Protein AF-A0AA88W2U5-F1 (afdb_monomer_lite)

Organism: NCBI:txid1293975

pLDDT: mean 86.08, std 14.22, range [44.34, 97.94]

Radius of gyration: 14.03 Å; chains: 1; bounding box: 32×21×40 Å

InterPro domains:
  IPR011990 Tetratricopeptide-like helical domain superfamily [G3DSA:1.25.40.10] 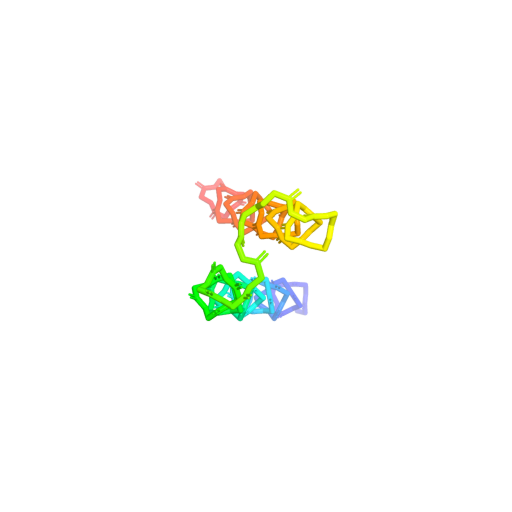(3-59)

Sequence (61 aa):
MELELELLLLGKTEDAVQSLAKAVNILRITHGTNTPFMKQLFMKLEEASAEASYKLSSKDD

Structure (mmCIF, N/CA/C/O backbone):
data_AF-A0AA88W2U5-F1
#
_entry.id   AF-A0AA88W2U5-F1
#
loop_
_atom_site.group_PDB
_atom_site.id
_atom_site.type_symbol
_atom_site.label_atom_id
_atom_site.label_alt_id
_atom_site.label_comp_id
_atom_site.label_asym_id
_atom_site.label_entity_id
_atom_site.label_seq_id
_atom_site.pdbx_PDB_ins_code
_atom_site.Cartn_x
_atom_site.Cartn_y
_atom_site.Cartn_z
_atom_site.occupancy
_atom_site.B_iso_or_equiv
_atom_site.auth_seq_id
_atom_site.auth_comp_id
_atom_site.auth_asym_id
_atom_site.auth_atom_id
_atom_site.pdbx_PDB_model_num
ATOM 1 N N . MET A 1 1 ? -21.067 -11.087 19.207 1.00 61.38 1 MET A N 1
ATOM 2 C CA . MET A 1 1 ? -21.322 -10.505 17.871 1.00 61.38 1 MET A CA 1
ATOM 3 C C . MET A 1 1 ? -20.393 -9.335 17.568 1.00 61.38 1 MET A C 1
ATOM 5 O O . MET A 1 1 ? -19.695 -9.430 16.573 1.00 61.38 1 MET A O 1
ATOM 9 N N . GLU A 1 2 ? -20.317 -8.278 18.388 1.00 66.25 2 GLU A N 1
ATOM 10 C CA . GLU A 1 2 ? -19.440 -7.117 18.096 1.00 66.25 2 GLU A CA 1
ATOM 11 C C . GLU A 1 2 ? -17.940 -7.464 18.035 1.00 66.25 2 GLU A C 1
ATOM 13 O O . GLU A 1 2 ? -17.277 -7.096 17.070 1.00 66.25 2 GLU A O 1
ATOM 18 N N . LEU A 1 3 ? -17.428 -8.268 18.976 1.00 63.00 3 LEU A N 1
ATOM 19 C CA . LEU A 1 3 ? -16.020 -8.709 18.991 1.00 63.00 3 LEU A CA 1
ATOM 20 C C . LEU A 1 3 ? -15.608 -9.511 17.740 1.00 63.00 3 LEU A C 1
ATOM 22 O O . LEU A 1 3 ? -14.473 -9.437 17.283 1.00 63.00 3 LEU A O 1
ATOM 26 N N . GLU A 1 4 ? -16.539 -10.277 17.174 1.00 68.44 4 GLU A N 1
ATOM 27 C CA . GLU A 1 4 ? -16.305 -11.150 16.016 1.00 68.44 4 GLU A CA 1
ATOM 28 C C . GLU A 1 4 ? -16.285 -10.341 14.710 1.00 68.44 4 GLU A C 1
ATOM 30 O O . GLU A 1 4 ? -15.472 -10.592 13.819 1.00 68.44 4 GLU A O 1
ATOM 35 N N . LEU A 1 5 ? -17.129 -9.303 14.638 1.00 66.12 5 LEU A N 1
ATOM 36 C CA . LEU A 1 5 ? -17.098 -8.303 13.573 1.00 66.12 5 LEU A CA 1
ATOM 37 C C . LEU A 1 5 ? -15.779 -7.520 13.590 1.00 66.12 5 LEU A C 1
ATOM 39 O O . LEU A 1 5 ? -15.194 -7.266 12.540 1.00 66.12 5 LEU A O 1
ATOM 43 N N . GLU A 1 6 ? -15.301 -7.157 14.778 1.00 62.22 6 GLU A N 1
ATOM 44 C CA . GLU A 1 6 ? -14.065 -6.398 14.946 1.00 62.22 6 GLU A CA 1
ATOM 45 C C . GLU A 1 6 ? -12.820 -7.224 14.581 1.00 62.22 6 GLU A C 1
ATOM 47 O O . GLU A 1 6 ? -11.934 -6.724 13.884 1.00 62.22 6 GLU A O 1
ATOM 52 N N . LEU A 1 7 ? -12.775 -8.509 14.959 1.00 62.69 7 LEU A N 1
ATOM 53 C CA . LEU A 1 7 ? -11.698 -9.426 14.562 1.00 62.69 7 LEU A CA 1
ATOM 54 C C . LEU A 1 7 ? -11.662 -9.639 13.037 1.00 62.69 7 LEU A C 1
ATOM 56 O O . LEU A 1 7 ? -10.595 -9.636 12.424 1.00 62.69 7 LEU A O 1
ATOM 60 N N . LEU A 1 8 ? -12.837 -9.763 12.407 1.00 67.50 8 LEU A N 1
ATOM 61 C CA . LEU A 1 8 ? -12.972 -9.886 10.953 1.00 67.50 8 LEU A CA 1
ATOM 62 C C . LEU A 1 8 ? -12.489 -8.625 10.219 1.00 67.50 8 LEU A C 1
ATOM 64 O O . LEU A 1 8 ? -11.891 -8.721 9.147 1.00 67.50 8 LEU A O 1
ATOM 68 N N . LEU A 1 9 ? -12.769 -7.438 10.764 1.00 65.31 9 LEU A N 1
ATOM 69 C CA . LEU A 1 9 ? -12.328 -6.165 10.191 1.00 65.31 9 LEU A CA 1
ATOM 70 C C . LEU A 1 9 ? -10.818 -5.954 10.341 1.00 65.31 9 LEU A C 1
ATOM 72 O O . LEU A 1 9 ? -10.213 -5.378 9.445 1.00 65.31 9 LEU A O 1
ATOM 76 N N . LEU A 1 10 ? -10.214 -6.423 11.434 1.00 62.31 10 LEU A N 1
ATOM 77 C CA . LEU A 1 10 ? -8.765 -6.401 11.649 1.00 62.31 10 LEU A CA 1
ATOM 78 C C . LEU A 1 10 ? -8.012 -7.263 10.634 1.00 62.31 10 LEU A C 1
ATOM 80 O O . LEU A 1 10 ? -7.114 -6.757 9.965 1.00 62.31 10 LEU A O 1
ATOM 84 N N . GLY A 1 11 ? -8.440 -8.517 10.448 1.00 71.88 11 GLY A N 1
ATOM 85 C CA . GLY A 1 11 ? -7.832 -9.409 9.455 1.00 71.88 11 GLY A CA 1
ATOM 86 C C . GLY A 1 11 ? -7.891 -8.828 8.037 1.00 71.88 11 GLY A C 1
ATOM 87 O O . GLY A 1 11 ? -6.915 -8.876 7.297 1.00 71.88 11 GLY A O 1
ATOM 88 N N . LYS A 1 12 ? -8.997 -8.153 7.688 1.00 76.31 12 LYS A N 1
ATOM 89 C CA . LYS A 1 12 ? -9.126 -7.437 6.406 1.00 76.31 12 LYS A CA 1
ATOM 90 C C . LYS A 1 12 ? -8.149 -6.265 6.270 1.00 76.31 12 LYS A C 1
ATOM 92 O O . LYS A 1 12 ? -7.650 -6.029 5.170 1.00 76.31 12 LYS A O 1
ATOM 97 N N . THR A 1 13 ? -7.891 -5.521 7.348 1.00 84.50 13 THR A N 1
ATOM 98 C CA . THR A 1 13 ? -6.932 -4.406 7.331 1.00 84.50 13 THR A CA 1
ATOM 99 C C . THR A 1 13 ? -5.491 -4.923 7.203 1.00 84.50 13 THR A C 1
ATOM 101 O O . THR A 1 13 ? -4.725 -4.386 6.406 1.00 84.50 13 THR A O 1
ATOM 104 N N . GLU A 1 14 ? -5.126 -6.007 7.893 1.00 88.00 14 GLU A N 1
ATOM 105 C CA . GLU A 1 14 ? -3.801 -6.640 7.769 1.00 88.00 14 GLU A CA 1
ATOM 106 C C . GLU A 1 14 ? -3.554 -7.209 6.363 1.00 88.00 14 GLU A C 1
ATOM 108 O O . GLU A 1 14 ? -2.503 -6.962 5.761 1.00 88.00 14 GLU A O 1
ATOM 113 N N . ASP A 1 15 ? -4.547 -7.896 5.793 1.00 90.81 15 ASP A N 1
ATOM 114 C CA . ASP A 1 15 ? -4.494 -8.412 4.422 1.00 90.81 15 ASP A CA 1
ATOM 115 C C . ASP A 1 15 ? -4.313 -7.285 3.394 1.00 90.81 15 ASP A C 1
ATOM 117 O O . ASP A 1 15 ? -3.574 -7.432 2.408 1.00 90.81 15 ASP A O 1
ATOM 121 N N . ALA A 1 16 ? -4.952 -6.132 3.626 1.00 91.62 16 ALA A N 1
ATOM 122 C CA . ALA A 1 16 ? -4.797 -4.948 2.791 1.00 91.62 16 ALA A CA 1
ATOM 123 C C . ALA A 1 16 ? -3.370 -4.385 2.867 1.00 91.62 16 ALA A C 1
ATOM 125 O O . ALA A 1 16 ? -2.765 -4.144 1.820 1.00 91.62 16 ALA A O 1
ATOM 126 N N . VAL A 1 17 ? -2.796 -4.247 4.070 1.00 95.56 17 VAL A N 1
ATOM 127 C CA . VAL A 1 17 ? -1.401 -3.804 4.256 1.00 95.56 17 VAL A CA 1
ATOM 128 C C . VAL A 1 17 ? -0.440 -4.730 3.513 1.00 95.56 17 VAL A C 1
ATOM 130 O O . VAL A 1 17 ? 0.397 -4.262 2.737 1.00 95.56 17 VAL A O 1
ATOM 133 N N . GLN A 1 18 ? -0.586 -6.048 3.671 1.00 95.50 18 GLN A N 1
ATOM 134 C CA . GLN A 1 18 ? 0.276 -7.018 2.990 1.00 95.50 18 GLN A CA 1
ATOM 135 C C . GLN A 1 18 ? 0.146 -6.946 1.464 1.00 95.50 18 GLN A C 1
ATOM 137 O O . GLN A 1 18 ? 1.150 -6.995 0.745 1.00 95.50 18 GLN A O 1
ATOM 142 N N . SER A 1 19 ? -1.080 -6.830 0.955 1.00 96.88 19 SER A N 1
ATOM 143 C CA . SER A 1 19 ? -1.350 -6.763 -0.484 1.00 96.88 19 SER A CA 1
ATOM 144 C C . SER A 1 19 ? -0.796 -5.480 -1.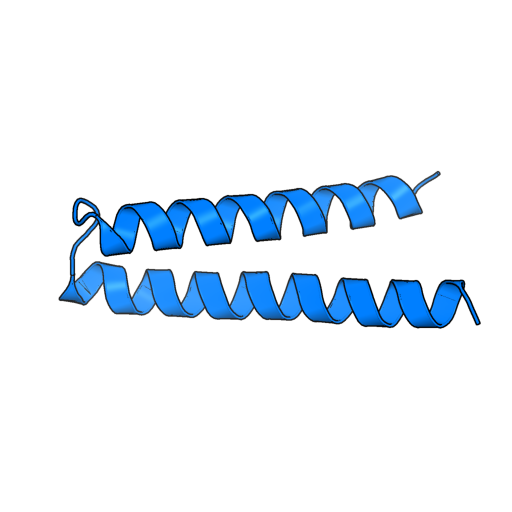105 1.00 96.88 19 SER A C 1
ATOM 146 O O . SER A 1 19 ? -0.136 -5.529 -2.146 1.00 96.88 19 SER A O 1
ATOM 148 N N . LEU A 1 20 ? -0.988 -4.339 -0.438 1.00 96.94 20 LEU A N 1
ATOM 149 C CA . LEU A 1 20 ? -0.455 -3.047 -0.868 1.00 96.94 20 LEU A CA 1
ATOM 150 C C . LEU A 1 20 ? 1.077 -3.025 -0.814 1.00 96.94 20 LEU A C 1
ATOM 152 O O . LEU A 1 20 ? 1.709 -2.572 -1.767 1.00 96.94 20 LEU A O 1
ATOM 156 N N . ALA A 1 21 ? 1.692 -3.587 0.229 1.00 97.69 21 ALA A N 1
ATOM 157 C CA . ALA A 1 21 ? 3.147 -3.695 0.330 1.00 97.69 21 ALA A CA 1
ATOM 158 C C . ALA A 1 21 ? 3.742 -4.554 -0.801 1.00 97.69 21 ALA A C 1
ATOM 160 O O . ALA A 1 21 ? 4.749 -4.180 -1.413 1.00 97.69 21 ALA A O 1
ATOM 161 N N . LYS A 1 22 ? 3.098 -5.681 -1.138 1.00 97.94 22 LYS A N 1
ATOM 162 C CA . LYS A 1 22 ? 3.478 -6.510 -2.296 1.00 97.94 22 LYS A CA 1
ATOM 163 C C . LYS A 1 22 ? 3.370 -5.724 -3.604 1.00 97.94 22 LYS A C 1
ATOM 165 O O . LYS A 1 22 ? 4.315 -5.734 -4.393 1.00 97.94 22 LYS A O 1
ATOM 170 N N . ALA A 1 23 ? 2.263 -5.009 -3.812 1.00 97.62 23 ALA A N 1
ATOM 171 C CA . ALA A 1 23 ? 2.067 -4.176 -4.995 1.00 97.62 23 ALA A CA 1
ATOM 172 C C . ALA A 1 23 ? 3.144 -3.086 -5.105 1.00 97.62 23 ALA A C 1
ATOM 174 O O . ALA A 1 23 ? 3.753 -2.942 -6.161 1.00 97.62 23 ALA A O 1
ATOM 175 N N . VAL A 1 24 ? 3.453 -2.382 -4.012 1.00 97.69 24 VAL A N 1
ATOM 176 C CA . VAL A 1 24 ? 4.530 -1.382 -3.957 1.00 97.69 24 VAL A CA 1
ATOM 177 C C . VAL A 1 24 ? 5.876 -1.986 -4.351 1.00 97.69 24 VAL A C 1
ATOM 179 O O . VAL A 1 24 ? 6.595 -1.398 -5.157 1.00 97.69 24 VAL A O 1
ATOM 182 N N . ASN A 1 25 ? 6.223 -3.160 -3.819 1.00 97.25 25 ASN A N 1
ATOM 183 C CA . ASN A 1 25 ? 7.504 -3.803 -4.110 1.00 97.25 25 ASN A CA 1
ATOM 184 C C . ASN A 1 25 ? 7.665 -4.158 -5.594 1.00 97.25 25 ASN A C 1
ATOM 186 O O . ASN A 1 25 ? 8.745 -3.957 -6.147 1.00 97.25 25 ASN A O 1
ATOM 190 N N . ILE A 1 26 ? 6.600 -4.634 -6.243 1.00 97.25 26 ILE A N 1
ATOM 191 C CA . ILE A 1 26 ? 6.611 -4.979 -7.672 1.00 97.25 26 ILE A CA 1
ATOM 192 C C . ILE A 1 26 ? 6.579 -3.712 -8.537 1.00 97.25 26 ILE A C 1
ATOM 194 O O . ILE A 1 26 ? 7.382 -3.543 -9.457 1.00 97.25 26 ILE A O 1
ATOM 198 N N . LEU A 1 27 ? 5.651 -2.800 -8.249 1.00 97.00 27 LEU A N 1
ATOM 199 C CA . LEU A 1 27 ? 5.359 -1.656 -9.112 1.00 97.00 27 LEU A CA 1
ATOM 200 C C . LEU A 1 27 ? 6.417 -0.562 -9.004 1.00 97.00 27 LEU A C 1
ATOM 202 O O . LEU A 1 27 ? 6.660 0.126 -9.991 1.00 97.00 27 LEU A O 1
ATOM 206 N N . ARG A 1 28 ? 7.146 -0.469 -7.885 1.00 96.81 28 ARG A N 1
ATOM 207 C CA . ARG A 1 28 ? 8.300 0.433 -7.770 1.00 96.81 28 ARG A CA 1
ATOM 208 C C . ARG A 1 28 ? 9.384 0.141 -8.809 1.00 96.81 28 ARG A C 1
ATOM 210 O O . ARG A 1 28 ? 10.047 1.070 -9.260 1.00 96.81 28 ARG A O 1
ATOM 217 N N . ILE A 1 29 ? 9.567 -1.124 -9.198 1.00 96.56 29 ILE A N 1
ATOM 218 C CA . ILE A 1 29 ? 10.578 -1.524 -10.190 1.00 96.56 29 ILE A CA 1
ATOM 219 C C . ILE A 1 29 ? 10.165 -1.071 -11.596 1.00 96.56 29 ILE A C 1
ATOM 221 O O . ILE A 1 29 ? 11.000 -0.615 -12.368 1.00 96.56 29 ILE A O 1
ATOM 225 N N . THR A 1 30 ? 8.876 -1.178 -11.924 1.00 95.50 30 THR A N 1
ATOM 226 C CA . THR A 1 30 ? 8.361 -0.940 -13.284 1.00 95.50 30 THR A CA 1
ATOM 227 C C . THR A 1 30 ? 7.902 0.498 -13.519 1.00 95.50 30 THR A C 1
ATOM 229 O O . THR A 1 30 ? 8.116 1.043 -14.595 1.00 95.50 30 THR A O 1
ATOM 232 N N . HIS A 1 31 ? 7.293 1.128 -12.515 1.00 93.44 31 HIS A N 1
ATOM 233 C CA . HIS A 1 31 ? 6.696 2.465 -12.597 1.00 93.44 31 HIS A CA 1
ATOM 234 C C . HIS A 1 31 ? 7.516 3.530 -11.847 1.00 93.44 31 HIS A C 1
ATOM 236 O O . HIS A 1 31 ? 7.139 4.704 -11.840 1.00 93.44 31 HIS A O 1
ATOM 242 N N . GLY A 1 32 ? 8.626 3.146 -11.205 1.00 96.00 32 GLY A N 1
ATOM 243 C CA . GLY A 1 32 ? 9.424 4.030 -10.355 1.00 96.00 32 GLY A CA 1
ATOM 244 C C . GLY A 1 32 ? 8.686 4.428 -9.073 1.00 96.00 32 GLY A C 1
ATOM 245 O O . GLY A 1 32 ? 7.794 3.730 -8.607 1.00 96.00 32 GLY A O 1
ATOM 246 N N . THR A 1 33 ? 9.052 5.561 -8.475 1.00 96.56 33 THR A N 1
ATOM 247 C CA . THR A 1 33 ? 8.441 6.049 -7.218 1.00 96.56 33 THR A CA 1
ATOM 248 C C . THR A 1 33 ? 7.685 7.366 -7.368 1.00 96.56 33 THR A C 1
ATOM 250 O O . THR A 1 33 ? 6.859 7.699 -6.526 1.00 96.56 33 THR A O 1
ATOM 253 N N . ASN A 1 34 ? 7.937 8.122 -8.439 1.00 95.75 34 ASN A N 1
ATOM 254 C CA . ASN A 1 34 ? 7.498 9.517 -8.549 1.00 95.75 34 ASN A CA 1
ATOM 255 C C . ASN A 1 34 ? 6.237 9.726 -9.393 1.00 95.75 34 ASN A C 1
ATOM 257 O O . ASN A 1 34 ? 5.764 10.860 -9.511 1.00 95.75 34 ASN A O 1
ATOM 261 N N . THR A 1 35 ? 5.680 8.666 -9.979 1.00 97.12 35 THR A N 1
ATOM 262 C CA . THR A 1 35 ? 4.450 8.774 -10.770 1.00 97.12 35 THR A CA 1
ATOM 263 C C . THR A 1 35 ? 3.246 9.080 -9.870 1.00 97.12 35 THR A C 1
ATOM 265 O O . THR A 1 35 ? 3.224 8.661 -8.709 1.00 97.12 35 THR A O 1
ATOM 268 N N . PRO A 1 36 ? 2.212 9.781 -10.374 1.00 97.81 36 PRO A N 1
ATOM 269 C CA . PRO A 1 36 ? 0.996 10.045 -9.601 1.00 97.81 36 PRO A CA 1
ATOM 270 C C . PRO A 1 36 ? 0.343 8.770 -9.058 1.00 97.81 36 PRO A C 1
ATOM 272 O O . PRO A 1 36 ? -0.114 8.752 -7.919 1.00 97.81 36 PRO A O 1
ATOM 275 N N . PHE A 1 37 ? 0.360 7.695 -9.851 1.00 96.38 37 PHE A N 1
ATOM 276 C CA . PHE A 1 37 ? -0.124 6.381 -9.441 1.00 96.38 37 PHE A CA 1
ATOM 277 C C . PHE A 1 37 ? 0.661 5.830 -8.243 1.00 96.38 37 PHE A C 1
ATOM 279 O O . PHE A 1 37 ? 0.057 5.446 -7.246 1.00 96.38 37 PHE A O 1
ATOM 286 N N . MET A 1 38 ? 1.997 5.852 -8.294 1.00 97.94 38 MET A N 1
ATOM 287 C CA . MET A 1 38 ? 2.817 5.352 -7.187 1.00 97.94 38 MET A CA 1
ATOM 288 C C . MET A 1 38 ? 2.637 6.184 -5.919 1.00 97.94 38 MET A C 1
ATOM 290 O O . MET A 1 38 ? 2.516 5.612 -4.843 1.00 97.94 38 MET A O 1
ATOM 294 N N . LYS A 1 39 ? 2.518 7.514 -6.029 1.00 97.62 39 LYS A N 1
ATOM 295 C CA . L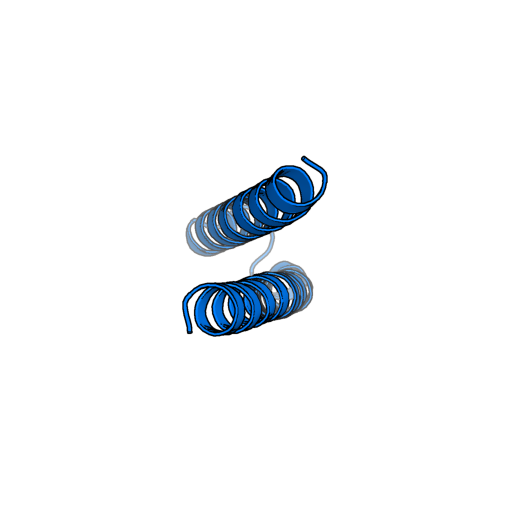YS A 1 39 ? 2.207 8.378 -4.876 1.00 97.62 39 LYS A CA 1
ATOM 296 C C . LYS A 1 39 ? 0.877 8.007 -4.218 1.00 97.62 39 LYS A C 1
ATOM 298 O O . LYS A 1 39 ? 0.811 7.918 -2.998 1.00 97.62 39 LYS A O 1
ATOM 303 N N . GLN A 1 40 ? -0.166 7.755 -5.011 1.00 97.44 40 GLN A N 1
ATOM 304 C CA . GLN A 1 40 ? -1.456 7.296 -4.482 1.00 97.44 40 GLN A CA 1
ATOM 305 C C . GLN A 1 40 ? -1.362 5.912 -3.841 1.00 97.44 40 GLN A C 1
ATOM 307 O O . GLN A 1 40 ? -1.940 5.692 -2.779 1.00 97.44 40 GLN A O 1
ATOM 312 N N . LEU A 1 41 ? -0.601 5.001 -4.448 1.00 97.19 41 LEU A N 1
ATOM 313 C CA . LEU A 1 41 ? -0.366 3.673 -3.894 1.00 97.19 41 LEU A CA 1
ATOM 314 C C . LEU A 1 41 ? 0.353 3.739 -2.536 1.00 97.19 41 LEU A C 1
ATOM 316 O O . LEU A 1 41 ? -0.046 3.040 -1.608 1.00 97.19 41 LEU A O 1
ATOM 320 N N . PHE A 1 42 ? 1.363 4.603 -2.396 1.00 97.50 42 PHE A N 1
ATOM 321 C CA . PHE A 1 42 ? 2.042 4.832 -1.118 1.00 97.50 42 PHE A CA 1
ATOM 322 C C . PHE A 1 42 ? 1.095 5.409 -0.063 1.00 97.50 42 PHE A C 1
ATOM 324 O O . PHE A 1 42 ? 1.036 4.868 1.036 1.00 97.50 42 PHE A O 1
ATOM 331 N N . MET A 1 43 ? 0.291 6.422 -0.412 1.00 96.75 43 MET A N 1
ATOM 332 C CA . MET A 1 43 ? -0.702 6.987 0.512 1.00 96.75 43 MET A CA 1
ATOM 333 C C . MET A 1 43 ? -1.705 5.932 1.000 1.00 96.75 43 MET A C 1
ATOM 335 O O . MET A 1 43 ? -2.033 5.896 2.180 1.00 96.75 43 MET A O 1
ATOM 339 N N . LYS A 1 44 ? -2.162 5.030 0.120 1.00 96.19 44 LYS A N 1
ATOM 340 C CA . LYS A 1 44 ? -3.067 3.935 0.507 1.00 96.19 44 LYS A CA 1
ATOM 341 C C . LYS A 1 44 ? -2.406 2.923 1.442 1.00 96.19 44 LYS A C 1
ATOM 343 O O . LYS A 1 44 ? -3.064 2.422 2.350 1.00 96.19 44 LYS A O 1
ATOM 348 N N . LEU A 1 45 ? -1.124 2.620 1.232 1.00 96.94 45 LEU A N 1
ATOM 349 C CA . LEU A 1 45 ? -0.364 1.753 2.133 1.00 96.94 45 LEU A CA 1
ATOM 350 C C . LEU A 1 45 ? -0.186 2.398 3.514 1.00 96.94 45 LEU A C 1
ATOM 352 O O . LEU A 1 45 ? -0.359 1.716 4.522 1.00 96.94 45 LEU A O 1
ATOM 356 N N . GLU A 1 46 ? 0.129 3.693 3.566 1.00 96.56 46 GLU A N 1
ATOM 357 C CA . GLU A 1 46 ? 0.232 4.448 4.821 1.00 96.56 46 GLU A CA 1
ATOM 358 C C . GLU A 1 46 ? -1.102 4.472 5.575 1.00 96.56 46 GLU A C 1
ATOM 360 O O . GLU A 1 46 ? -1.128 4.158 6.761 1.00 96.56 46 GLU A O 1
ATOM 365 N N . GLU A 1 47 ? -2.211 4.754 4.884 1.00 92.81 47 GLU A N 1
ATOM 366 C CA . GLU A 1 47 ? -3.566 4.757 5.455 1.00 92.81 47 GLU A CA 1
ATOM 367 C C . GLU A 1 47 ? -3.922 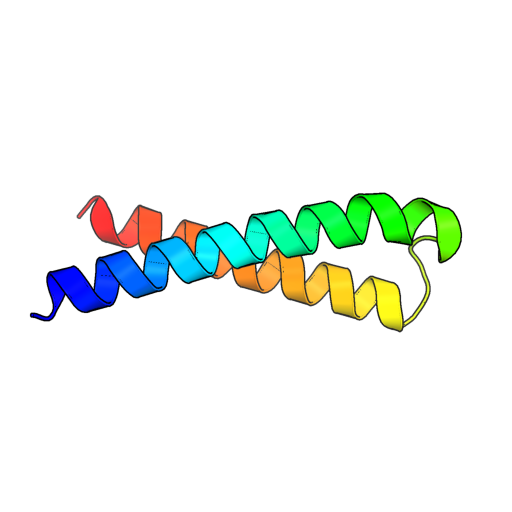3.399 6.079 1.00 92.81 47 GLU A C 1
ATOM 369 O O . GLU A 1 47 ? -4.271 3.330 7.257 1.00 92.81 47 GLU A O 1
ATOM 374 N N . ALA A 1 48 ? -3.757 2.308 5.321 1.00 92.75 48 ALA A N 1
ATOM 375 C CA . ALA A 1 48 ? -4.033 0.959 5.812 1.00 92.75 48 ALA A CA 1
ATOM 376 C C . ALA A 1 48 ? -3.132 0.577 7.000 1.00 92.75 48 ALA A C 1
ATOM 378 O O . ALA A 1 48 ? -3.583 -0.089 7.932 1.00 92.75 48 ALA A O 1
ATOM 379 N N . SER A 1 49 ? -1.868 1.015 6.990 1.00 92.94 49 SER A N 1
ATOM 380 C CA . SER A 1 49 ? -0.925 0.739 8.081 1.00 92.94 49 SER A CA 1
ATOM 381 C C . SER A 1 49 ? -1.294 1.509 9.347 1.00 92.94 49 SER A C 1
ATOM 383 O O . SER A 1 49 ? -1.281 0.934 10.431 1.00 92.94 49 SER A O 1
ATOM 385 N N . ALA A 1 50 ? -1.672 2.784 9.218 1.00 92.50 50 ALA A N 1
ATOM 386 C CA . ALA A 1 50 ? -2.130 3.600 10.337 1.00 92.50 50 ALA A CA 1
ATOM 387 C C . ALA A 1 50 ? -3.412 3.031 10.963 1.00 92.50 50 ALA A C 1
ATOM 389 O O . ALA A 1 50 ? -3.510 2.948 12.186 1.00 92.50 50 ALA A O 1
ATOM 390 N N . GLU A 1 51 ? -4.366 2.581 10.141 1.00 89.75 51 GLU A N 1
ATOM 391 C CA . GLU A 1 51 ? -5.584 1.923 10.622 1.00 89.75 51 GLU A CA 1
ATOM 392 C C . GLU A 1 51 ? -5.269 0.612 11.360 1.00 89.75 51 GLU A C 1
ATOM 394 O O . GLU A 1 51 ? -5.804 0.378 12.444 1.00 89.75 51 GLU A O 1
ATOM 399 N N . ALA A 1 52 ? -4.375 -0.223 10.817 1.00 88.88 52 ALA A N 1
ATOM 400 C CA . ALA A 1 52 ? -3.947 -1.458 11.474 1.00 88.88 52 ALA A CA 1
ATOM 401 C C . ALA A 1 52 ? -3.286 -1.176 12.832 1.00 88.88 52 ALA A C 1
ATOM 403 O O . ALA A 1 52 ? -3.655 -1.783 13.835 1.00 88.88 52 ALA A O 1
ATOM 404 N N . SER A 1 53 ? -2.353 -0.218 12.887 1.00 88.12 53 SER A N 1
ATOM 405 C CA . SER A 1 53 ? -1.692 0.182 14.133 1.00 88.12 53 SER A CA 1
ATOM 406 C C . SER A 1 53 ? -2.672 0.744 15.161 1.00 88.12 53 SER A C 1
ATOM 408 O O . SER A 1 53 ? -2.566 0.407 16.337 1.00 88.12 53 SER A O 1
ATOM 410 N N . TYR A 1 54 ? -3.639 1.560 14.734 1.00 87.31 54 TYR A N 1
ATOM 411 C CA . TYR A 1 54 ? -4.658 2.103 15.629 1.00 87.31 54 TYR A CA 1
ATOM 412 C C . TYR A 1 54 ? -5.531 0.998 16.230 1.00 87.31 54 TYR A C 1
ATOM 414 O O . TYR A 1 54 ? -5.713 0.963 17.442 1.00 87.31 54 TYR A O 1
ATOM 422 N N . LYS A 1 55 ? -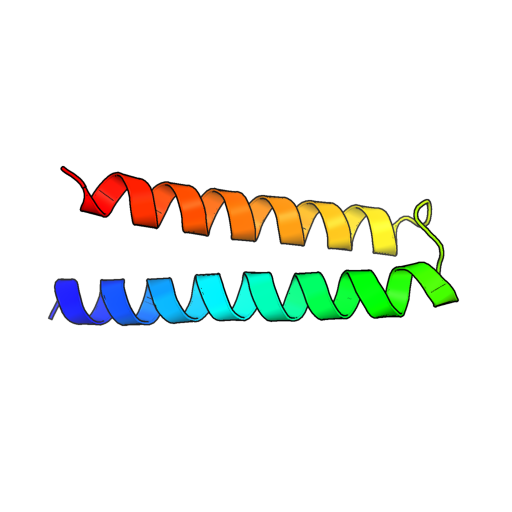6.013 0.059 15.405 1.00 84.00 55 LYS A N 1
ATOM 423 C CA . LYS A 1 55 ? -6.854 -1.050 15.875 1.00 84.00 55 LYS A CA 1
ATOM 424 C C . LYS A 1 55 ? -6.106 -2.058 16.757 1.00 84.00 55 LYS A C 1
ATOM 426 O O . LYS A 1 55 ? -6.731 -2.713 17.587 1.00 84.00 55 LYS A O 1
ATOM 431 N N . LEU A 1 56 ? -4.794 -2.219 16.557 1.00 80.31 56 LEU A N 1
ATOM 432 C CA . LEU A 1 56 ? -3.942 -3.002 17.458 1.00 80.31 56 LEU A CA 1
ATOM 433 C C . LEU A 1 56 ? -3.779 -2.285 18.801 1.00 80.31 56 LEU A C 1
ATOM 435 O O . LEU A 1 56 ? -4.017 -2.887 19.838 1.00 80.31 56 LEU A O 1
ATOM 439 N N . SER A 1 57 ? -3.462 -0.987 18.781 1.00 78.44 57 SER A N 1
ATOM 440 C CA . SER A 1 57 ? -3.304 -0.191 20.003 1.00 78.44 57 SER A CA 1
ATOM 441 C C . SER A 1 57 ? -4.598 -0.067 20.808 1.00 78.44 57 SER A C 1
ATOM 443 O O . SER A 1 57 ? -4.534 -0.021 22.027 1.00 78.44 5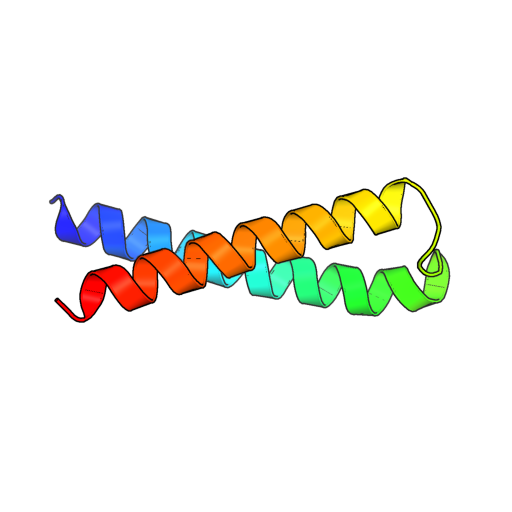7 SER A O 1
ATOM 445 N N . SER A 1 58 ? -5.765 -0.014 20.161 1.00 68.75 58 SER A N 1
ATOM 446 C CA . SER A 1 58 ? -7.065 0.069 20.843 1.00 68.75 58 SER A CA 1
ATOM 447 C C . SER A 1 58 ? -7.520 -1.252 21.471 1.00 68.75 58 SER A C 1
ATOM 449 O O . SER A 1 58 ? -8.590 -1.299 22.066 1.00 68.75 58 SER A O 1
ATOM 451 N N . LYS A 1 59 ? -6.766 -2.338 21.267 1.00 63.28 59 LYS A N 1
ATOM 452 C CA . LYS A 1 59 ? -7.011 -3.661 21.855 1.00 63.28 59 LYS A CA 1
ATOM 453 C C . LYS A 1 59 ? -6.194 -3.911 23.128 1.00 63.28 59 LYS A C 1
ATOM 455 O O . LYS A 1 59 ? -6.466 -4.898 23.806 1.00 63.28 59 LYS A O 1
ATOM 460 N N . ASP A 1 60 ? -5.218 -3.049 23.417 1.00 55.12 60 ASP A N 1
ATOM 461 C CA . ASP A 1 60 ? -4.326 -3.151 24.578 1.00 55.12 60 ASP A CA 1
ATOM 462 C C . ASP A 1 60 ? -4.821 -2.338 25.804 1.00 55.12 60 ASP A C 1
ATOM 464 O O . ASP A 1 60 ? -4.145 -2.338 26.835 1.00 55.12 60 ASP A O 1
ATOM 468 N N . ASP A 1 61 ? -6.002 -1.705 25.713 1.00 44.34 61 ASP A N 1
ATOM 469 C CA . ASP A 1 61 ? -6.747 -1.044 26.808 1.00 44.34 61 ASP A CA 1
ATOM 470 C C . ASP A 1 61 ? -8.015 -1.842 27.185 1.00 44.34 61 ASP A C 1
ATOM 472 O O . ASP A 1 61 ? -8.344 -1.911 28.395 1.00 44.34 61 ASP A O 1
#

Secondary structure (DSSP, 8-state):
-HHHHHHHHHHHHHHHHHHHHHHHHHHHHHH-SSSHHHHHHHHHHHHHHHHHHHHHHTT--

Foldseek 3Di:
DVVVVLVVVLVVLVVQLVVLVVVLVVCCVVVNCPDPVNVVSVVSNVVSVVVNVVSVVVVVD